Protein AF-A0AAX3ITK8-F1 (afdb_monomer)

Sequence (68 aa):
MNYALIGALFFLMVINLTSGLKGKDGKEKIKVIFSFFWFFLLFGVLMISYHYFSSQISENPIIQKITQ

Foldseek 3Di:
DPVVVVVVVVVVVVVVLVVVCPPDDPVVNVVSVVVVVVVVVVVVVVVVVCVVVVVVCVVPPVNVVVVD

Structure (mmCIF, N/CA/C/O backbone):
data_AF-A0AAX3ITK8-F1
#
_entry.id   AF-A0AAX3ITK8-F1
#
loop_
_atom_site.group_PDB
_atom_site.id
_atom_site.type_symbol
_atom_site.label_atom_id
_atom_site.label_alt_id
_atom_site.label_comp_id
_atom_site.label_asym_id
_atom_site.label_entity_id
_atom_site.label_seq_id
_atom_site.pdbx_PDB_ins_code
_atom_site.Cartn_x
_atom_site.Cartn_y
_atom_site.Cartn_z
_atom_site.occupancy
_atom_site.B_iso_or_equiv
_atom_site.auth_seq_id
_atom_site.auth_comp_id
_atom_site.auth_asym_id
_atom_site.auth_atom_id
_atom_site.pdbx_PDB_model_num
ATOM 1 N N . MET A 1 1 ? 5.459 -3.408 -18.084 1.00 65.94 1 MET A N 1
ATOM 2 C CA . MET A 1 1 ? 4.918 -3.297 -16.709 1.00 65.94 1 MET A CA 1
ATOM 3 C C . MET A 1 1 ? 3.404 -3.128 -16.808 1.00 65.94 1 MET A C 1
ATOM 5 O O . MET A 1 1 ? 2.976 -2.215 -17.500 1.00 65.94 1 MET A O 1
ATOM 9 N N . ASN A 1 2 ? 2.587 -4.028 -16.246 1.00 81.31 2 ASN A N 1
ATOM 10 C CA . ASN A 1 2 ? 1.124 -3.940 -16.384 1.00 81.31 2 ASN A CA 1
ATOM 11 C C . ASN A 1 2 ? 0.539 -3.023 -15.296 1.00 81.31 2 ASN A C 1
ATOM 13 O O . ASN A 1 2 ? 0.243 -3.464 -14.186 1.00 81.31 2 ASN A O 1
ATOM 17 N N . TYR A 1 3 ? 0.393 -1.739 -15.619 1.00 80.00 3 TYR A N 1
ATOM 18 C CA . TYR A 1 3 ? -0.127 -0.725 -14.698 1.00 80.00 3 TYR A CA 1
ATOM 19 C C . TYR A 1 3 ? -1.573 -0.989 -14.258 1.00 80.00 3 TYR A C 1
ATOM 21 O O . TYR A 1 3 ? -1.934 -0.634 -13.139 1.00 80.00 3 TYR A O 1
ATOM 29 N N . ALA A 1 4 ? -2.381 -1.664 -15.085 1.00 87.25 4 ALA A N 1
ATOM 30 C CA . ALA A 1 4 ? -3.746 -2.037 -14.722 1.00 87.25 4 ALA A CA 1
ATOM 31 C C . ALA A 1 4 ? -3.762 -3.096 -13.608 1.00 87.25 4 ALA A C 1
ATOM 33 O O . ALA A 1 4 ? -4.511 -2.965 -12.642 1.00 87.25 4 ALA A O 1
ATOM 34 N N . LEU A 1 5 ? -2.880 -4.100 -13.695 1.00 86.94 5 LEU A N 1
ATOM 35 C CA . LEU A 1 5 ? -2.716 -5.107 -12.641 1.00 86.94 5 LEU A CA 1
ATOM 36 C C . LEU A 1 5 ? -2.227 -4.473 -11.331 1.00 86.94 5 LEU A C 1
ATOM 38 O O . LEU A 1 5 ? -2.759 -4.775 -10.265 1.00 86.94 5 LEU A O 1
ATOM 42 N N . ILE A 1 6 ? -1.254 -3.559 -11.409 1.00 87.00 6 ILE A N 1
ATOM 43 C CA . ILE A 1 6 ? -0.748 -2.822 -10.239 1.00 87.00 6 ILE A CA 1
ATOM 44 C C . ILE A 1 6 ? -1.874 -1.997 -9.597 1.00 87.00 6 ILE A C 1
ATOM 46 O O . ILE A 1 6 ? -2.039 -2.039 -8.379 1.00 87.00 6 ILE A O 1
ATOM 50 N N . GLY A 1 7 ? -2.684 -1.301 -10.400 1.00 87.31 7 GLY A N 1
ATOM 51 C CA . GLY A 1 7 ? -3.832 -0.532 -9.917 1.00 87.31 7 GLY A CA 1
ATOM 52 C C . GLY A 1 7 ? -4.898 -1.400 -9.242 1.00 87.31 7 GLY A C 1
ATOM 53 O O . GLY A 1 7 ? -5.384 -1.048 -8.168 1.00 87.31 7 GLY A O 1
ATOM 54 N N . ALA A 1 8 ? -5.217 -2.566 -9.813 1.00 92.62 8 ALA A N 1
ATOM 55 C CA . ALA A 1 8 ? -6.169 -3.509 -9.227 1.00 92.62 8 ALA A CA 1
ATOM 56 C C . ALA A 1 8 ? -5.689 -4.048 -7.869 1.00 92.62 8 ALA A C 1
ATOM 58 O O . ALA A 1 8 ? -6.462 -4.089 -6.910 1.00 92.62 8 ALA A O 1
ATOM 59 N N . LEU A 1 9 ? -4.405 -4.405 -7.764 1.00 89.38 9 LEU A N 1
ATOM 60 C CA . LEU A 1 9 ? -3.796 -4.843 -6.506 1.00 89.38 9 LEU A CA 1
ATOM 61 C C . LEU A 1 9 ? -3.803 -3.727 -5.458 1.00 89.38 9 LEU A C 1
ATOM 63 O O . LEU A 1 9 ? -4.138 -3.981 -4.303 1.00 89.38 9 LEU A O 1
ATOM 67 N N . PHE A 1 10 ? -3.500 -2.491 -5.861 1.00 88.50 10 PHE A N 1
ATOM 68 C CA . PHE A 1 10 ? -3.547 -1.328 -4.977 1.00 88.50 10 PHE A CA 1
ATOM 69 C C . PHE A 1 10 ? -4.958 -1.107 -4.421 1.00 88.50 10 PHE A C 1
ATOM 71 O O . PHE A 1 10 ? -5.137 -0.938 -3.216 1.00 88.50 10 PHE A O 1
ATOM 78 N N . PHE A 1 11 ? -5.976 -1.172 -5.281 1.00 90.50 11 PHE A N 1
ATOM 79 C CA . PHE A 1 11 ? -7.373 -1.017 -4.885 1.00 90.50 11 PHE A CA 1
ATOM 80 C C . PHE A 1 11 ? -7.822 -2.095 -3.887 1.00 90.50 11 PHE A C 1
ATOM 82 O O . PHE A 1 11 ? -8.368 -1.775 -2.830 1.00 90.50 11 PHE A O 1
ATOM 89 N N . LEU A 1 12 ? -7.521 -3.366 -4.173 1.00 92.38 12 LEU A N 1
ATOM 90 C CA . LEU A 1 12 ? -7.771 -4.490 -3.264 1.00 92.38 12 LEU A CA 1
ATOM 91 C C . LEU A 1 12 ? -7.082 -4.295 -1.911 1.00 92.38 12 LEU A C 1
ATOM 93 O O . LEU A 1 12 ? -7.678 -4.546 -0.863 1.00 92.38 12 LEU A O 1
ATOM 97 N N . MET A 1 13 ? -5.841 -3.812 -1.926 1.00 89.31 13 MET A N 1
ATOM 98 C CA . MET A 1 13 ? -5.068 -3.570 -0.717 1.00 89.31 13 MET A CA 1
ATOM 99 C C . MET A 1 13 ? -5.686 -2.473 0.155 1.00 89.31 13 MET A C 1
ATOM 101 O O . MET A 1 13 ? -5.770 -2.640 1.371 1.00 89.31 13 MET A O 1
ATOM 105 N N . VAL A 1 14 ? -6.160 -1.380 -0.453 1.00 89.00 14 VAL A N 1
ATOM 106 C CA . VAL A 1 14 ? -6.840 -0.286 0.257 1.00 89.00 14 VAL A CA 1
ATOM 107 C C . VAL A 1 14 ? -8.145 -0.776 0.881 1.00 89.00 14 VAL A C 1
ATOM 109 O O . VAL A 1 14 ? -8.376 -0.528 2.061 1.00 89.00 14 VAL A O 1
ATOM 112 N N . ILE A 1 15 ? -8.959 -1.538 0.143 1.00 92.44 15 ILE A N 1
ATOM 113 C CA . ILE A 1 15 ? -10.185 -2.141 0.689 1.00 92.44 15 ILE A CA 1
ATOM 114 C C . ILE A 1 15 ? -9.861 -3.044 1.881 1.00 92.44 15 ILE A C 1
ATOM 116 O O . ILE A 1 15 ? -10.513 -2.955 2.925 1.00 92.44 15 ILE A O 1
ATOM 120 N N . ASN A 1 16 ? -8.840 -3.892 1.748 1.00 88.19 16 ASN A N 1
ATOM 121 C CA . ASN A 1 16 ? -8.429 -4.802 2.809 1.00 88.19 16 ASN A CA 1
ATOM 122 C C . ASN A 1 16 ? -7.935 -4.043 4.051 1.00 88.19 16 ASN A C 1
ATOM 124 O O . ASN A 1 16 ? -8.285 -4.400 5.176 1.00 88.19 16 ASN A O 1
ATOM 128 N N . LEU A 1 17 ? -7.191 -2.949 3.858 1.00 88.38 17 LEU A N 1
ATOM 129 C CA . LEU A 1 17 ? -6.769 -2.054 4.932 1.00 88.38 17 LEU A CA 1
ATOM 130 C C . LEU A 1 17 ? -7.981 -1.436 5.639 1.00 88.38 17 LEU A C 1
ATOM 132 O O . LEU A 1 17 ? -8.096 -1.537 6.858 1.00 88.38 17 LEU A O 1
ATOM 136 N N . THR A 1 18 ? -8.904 -0.821 4.898 1.00 87.75 18 THR A N 1
ATOM 137 C CA . THR A 1 18 ? -10.095 -0.178 5.472 1.00 87.75 18 THR A CA 1
ATOM 138 C C . THR A 1 18 ? -10.963 -1.179 6.235 1.00 87.75 18 THR A C 1
ATOM 140 O O . THR A 1 18 ? -11.410 -0.881 7.343 1.00 87.75 18 THR A O 1
ATOM 143 N N . SER A 1 19 ? -11.149 -2.383 5.688 1.00 89.12 19 SER A N 1
ATOM 144 C CA . SER A 1 19 ? -11.859 -3.477 6.356 1.00 89.12 19 SER A CA 1
ATOM 145 C C . SER A 1 19 ? -11.149 -3.901 7.646 1.00 89.12 19 SER A C 1
ATOM 147 O O . SER A 1 19 ? -11.758 -3.925 8.714 1.00 89.12 19 SER A O 1
ATOM 149 N N . GLY A 1 20 ? -9.835 -4.131 7.582 1.00 84.44 20 GLY A N 1
ATOM 150 C CA . GLY A 1 20 ? -9.020 -4.555 8.721 1.00 84.44 20 GLY A CA 1
ATOM 151 C C . GLY A 1 20 ? -8.833 -3.496 9.811 1.00 84.44 20 GLY A C 1
ATOM 152 O O . GLY A 1 20 ? -8.354 -3.831 10.894 1.00 84.44 20 GLY A O 1
ATOM 153 N N . LEU A 1 21 ? -9.188 -2.235 9.548 1.00 89.94 21 LEU A N 1
ATOM 154 C CA . LEU A 1 21 ? -9.212 -1.135 10.520 1.00 89.94 21 LEU A CA 1
ATOM 155 C C . LEU A 1 21 ? -10.588 -0.963 11.186 1.00 89.94 21 LEU A C 1
ATOM 157 O O . LEU A 1 21 ? -10.702 -0.252 12.191 1.00 89.94 21 LEU A O 1
ATOM 161 N N . LYS A 1 22 ? -11.646 -1.574 10.644 1.00 91.94 22 LYS A N 1
ATOM 162 C CA . LYS A 1 22 ? -13.008 -1.448 11.170 1.00 91.94 22 LYS A CA 1
ATOM 163 C C . LYS A 1 22 ? -13.097 -2.114 12.546 1.00 91.94 22 LYS A C 1
ATOM 165 O O . LYS A 1 22 ? -12.649 -3.237 12.729 1.00 91.94 22 LYS A O 1
ATOM 170 N N . GLY A 1 23 ? -13.647 -1.399 13.527 1.00 89.62 23 GLY A N 1
ATOM 171 C CA . GLY A 1 23 ? -13.776 -1.895 14.905 1.00 89.62 23 GLY A CA 1
ATOM 172 C C . GLY A 1 23 ? -12.484 -1.913 15.733 1.00 89.62 23 GLY A C 1
ATOM 173 O O . GLY A 1 23 ? -12.550 -2.251 16.907 1.00 89.62 23 GLY A O 1
ATOM 174 N N . LYS A 1 24 ? -11.331 -1.517 15.171 1.00 90.00 24 LYS A N 1
ATOM 175 C CA . LYS A 1 24 ? -10.070 -1.414 15.922 1.00 90.00 24 LYS A CA 1
ATOM 176 C C . LYS A 1 24 ? -9.941 -0.112 16.706 1.00 90.00 24 LYS A C 1
ATOM 178 O O . LYS A 1 24 ? -10.420 0.945 16.271 1.00 90.00 24 LYS A O 1
ATOM 183 N N . ASP A 1 25 ? -9.200 -0.185 17.806 1.00 93.56 25 ASP A N 1
ATOM 184 C CA . ASP A 1 25 ? -8.831 0.967 18.625 1.00 93.56 25 ASP A CA 1
ATOM 185 C C . ASP A 1 25 ? -7.895 1.933 17.891 1.00 93.56 25 ASP A C 1
ATOM 187 O O . ASP A 1 25 ? -7.137 1.559 16.992 1.00 93.56 25 ASP A O 1
ATOM 191 N N . GLY A 1 26 ? -7.911 3.207 18.297 1.00 90.50 26 GLY A N 1
ATOM 192 C CA . GLY A 1 26 ? -7.126 4.267 17.653 1.00 90.50 26 GLY A CA 1
ATOM 193 C C . GLY A 1 26 ? -5.622 3.974 17.589 1.00 90.50 26 GLY A C 1
ATOM 194 O O . GLY A 1 26 ? -4.990 4.225 16.564 1.00 90.50 26 GLY A O 1
ATOM 195 N N . LYS A 1 27 ? -5.051 3.367 18.639 1.00 92.50 27 LYS A N 1
ATOM 196 C CA . LYS A 1 27 ? -3.630 2.975 18.667 1.00 92.50 27 LYS A CA 1
ATOM 197 C C . LYS A 1 27 ? -3.306 1.892 17.637 1.00 92.50 27 LYS A C 1
ATOM 199 O O . LYS A 1 27 ? -2.305 1.996 16.931 1.00 92.50 27 LYS A O 1
ATOM 204 N N . GLU A 1 28 ? -4.159 0.876 17.522 1.00 90.75 28 GLU A N 1
ATOM 205 C CA . GLU A 1 28 ? -3.976 -0.184 16.528 1.00 90.75 28 GLU A CA 1
ATOM 206 C C . GLU A 1 28 ? -4.134 0.348 15.107 1.00 90.75 28 GLU A C 1
ATOM 208 O O . GLU A 1 28 ? -3.353 -0.013 14.227 1.00 90.75 28 GLU A O 1
ATOM 213 N N . LYS A 1 29 ? -5.093 1.255 14.888 1.00 90.62 29 LYS A N 1
ATOM 214 C CA . LYS A 1 29 ? -5.281 1.912 13.593 1.00 90.62 29 LYS A CA 1
ATOM 215 C C . LYS A 1 29 ? -4.033 2.671 13.159 1.00 90.62 29 LYS A C 1
ATOM 217 O O . LYS A 1 29 ? -3.579 2.481 12.035 1.00 90.62 29 LYS A O 1
ATOM 222 N N . ILE A 1 30 ? -3.444 3.467 14.053 1.00 92.12 30 ILE A N 1
ATOM 223 C CA . ILE A 1 30 ? -2.202 4.206 13.775 1.00 92.12 30 ILE A CA 1
ATOM 224 C C . ILE A 1 30 ? -1.065 3.239 13.436 1.00 92.12 30 ILE A C 1
ATOM 226 O O . ILE A 1 30 ? -0.38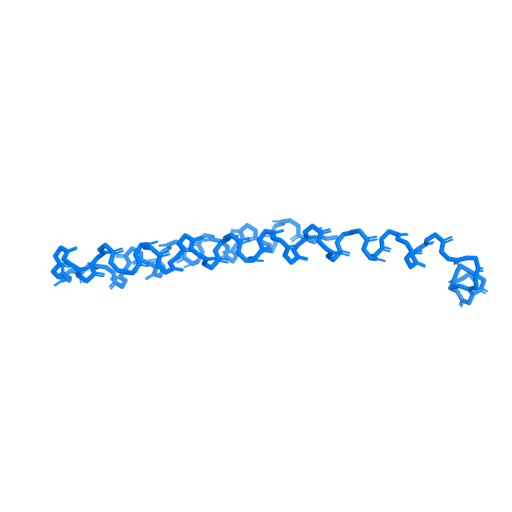1 3.443 12.436 1.00 92.12 30 ILE A O 1
ATOM 230 N N . LYS A 1 31 ? -0.891 2.160 14.211 1.00 91.62 31 LYS A N 1
ATOM 231 C CA . LYS A 1 31 ? 0.142 1.146 13.946 1.00 91.62 31 LYS A CA 1
ATOM 232 C C . LYS A 1 31 ? -0.022 0.525 12.558 1.00 91.62 31 LYS A C 1
ATOM 234 O O . LYS A 1 31 ? 0.944 0.444 11.807 1.00 91.62 31 LYS A O 1
ATOM 239 N N . VAL A 1 32 ? -1.242 0.124 12.208 1.00 89.19 32 VAL A N 1
ATOM 240 C CA . VAL A 1 32 ? -1.550 -0.489 10.910 1.00 89.19 32 VAL A CA 1
ATOM 241 C C . VAL A 1 32 ? -1.338 0.503 9.759 1.00 89.19 32 VAL A C 1
ATOM 243 O O . VAL A 1 32 ? -0.749 0.126 8.749 1.00 89.19 32 VAL A O 1
ATOM 246 N N . ILE A 1 33 ? -1.734 1.771 9.913 1.00 89.81 33 ILE A N 1
ATOM 247 C CA . ILE A 1 33 ? -1.492 2.823 8.910 1.00 89.81 33 ILE A CA 1
ATOM 248 C C . ILE A 1 33 ? 0.010 3.075 8.724 1.00 89.81 33 ILE A C 1
ATOM 250 O O . ILE A 1 33 ? 0.469 3.169 7.589 1.00 89.81 33 ILE A O 1
ATOM 254 N N . PHE A 1 34 ? 0.795 3.131 9.805 1.00 91.62 34 PHE A N 1
ATOM 255 C CA . PHE A 1 34 ? 2.251 3.287 9.715 1.00 91.62 34 PHE A CA 1
ATOM 256 C C . PHE A 1 34 ? 2.914 2.105 9.007 1.00 91.62 34 PHE A C 1
ATOM 258 O O . PHE A 1 34 ? 3.748 2.309 8.127 1.00 91.62 34 PHE A O 1
ATOM 265 N N . SER A 1 35 ? 2.526 0.872 9.343 1.00 89.38 35 SER A N 1
ATOM 266 C CA . SER A 1 35 ? 3.018 -0.319 8.644 1.00 89.38 35 SER A CA 1
ATOM 267 C C . SER A 1 35 ? 2.635 -0.315 7.163 1.00 89.38 35 SER A C 1
ATOM 269 O O . SER A 1 35 ? 3.455 -0.683 6.325 1.00 89.38 35 SER A O 1
ATOM 271 N N . PHE A 1 36 ? 1.427 0.142 6.827 1.00 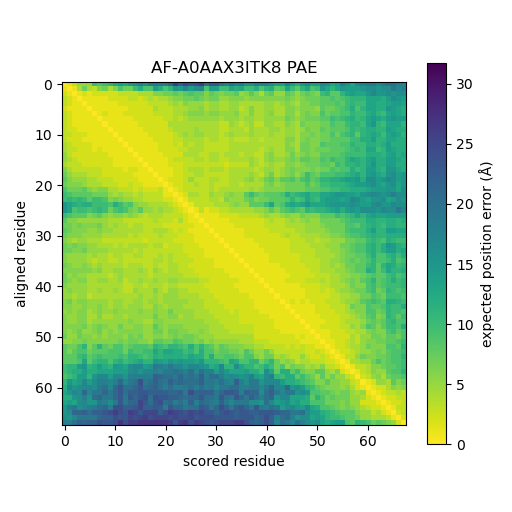89.19 36 PHE A N 1
ATOM 272 C CA . PHE A 1 36 ? 0.979 0.294 5.444 1.00 89.19 36 PHE A CA 1
ATOM 273 C C . PHE A 1 36 ? 1.816 1.331 4.683 1.00 89.19 36 PHE A C 1
ATOM 275 O O . PHE A 1 36 ? 2.306 1.042 3.594 1.00 89.19 36 PHE A O 1
ATOM 282 N N . PHE A 1 37 ? 2.061 2.503 5.274 1.00 90.06 37 PHE A N 1
ATOM 283 C CA . PHE A 1 37 ? 2.948 3.519 4.700 1.00 90.06 37 PHE A CA 1
ATOM 28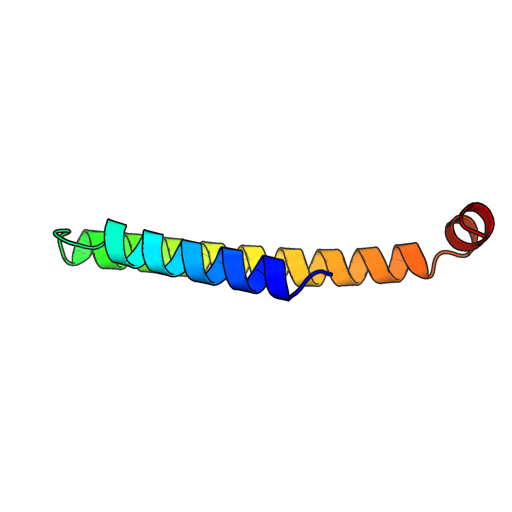4 C C . PHE A 1 37 ? 4.365 2.988 4.472 1.00 90.06 37 PHE A C 1
ATOM 286 O O . PHE A 1 37 ? 4.935 3.189 3.401 1.00 90.06 37 PHE A O 1
ATOM 293 N N . TRP A 1 38 ? 4.920 2.274 5.453 1.00 91.94 38 TRP A N 1
ATOM 294 C CA . TRP A 1 38 ? 6.252 1.682 5.347 1.00 91.94 38 TRP A CA 1
ATOM 295 C C . TRP A 1 38 ? 6.336 0.650 4.220 1.00 91.94 38 TRP A C 1
ATOM 297 O O . TRP A 1 38 ? 7.287 0.660 3.438 1.00 91.94 38 TRP A O 1
ATOM 307 N N . PHE A 1 39 ? 5.316 -0.203 4.091 1.00 89.69 39 PHE A N 1
ATOM 308 C CA . PHE A 1 39 ? 5.216 -1.151 2.986 1.00 89.69 39 PHE A CA 1
ATOM 309 C C . PHE A 1 39 ? 5.226 -0.436 1.630 1.00 89.69 39 PHE A C 1
ATOM 311 O O . PHE A 1 39 ? 5.980 -0.828 0.743 1.00 89.69 39 PHE A O 1
ATOM 318 N N . PHE A 1 40 ? 4.443 0.636 1.475 1.00 88.25 40 PHE A N 1
ATOM 319 C CA . PHE A 1 40 ? 4.413 1.409 0.232 1.00 88.25 40 PHE A CA 1
ATOM 320 C C . PHE A 1 40 ? 5.748 2.059 -0.106 1.00 88.25 40 PHE A C 1
ATOM 322 O O . PHE A 1 40 ? 6.139 2.090 -1.273 1.00 88.25 40 PHE A O 1
ATOM 329 N N . LEU A 1 41 ? 6.462 2.537 0.909 1.00 93.19 41 LEU A N 1
ATOM 330 C CA . LEU A 1 41 ? 7.778 3.137 0.741 1.00 93.19 41 LEU A CA 1
ATOM 331 C C . LEU A 1 41 ? 8.789 2.095 0.235 1.00 93.19 41 LEU A C 1
ATOM 333 O O . LEU A 1 41 ? 9.466 2.334 -0.764 1.00 93.19 41 LEU A O 1
ATOM 337 N N . LEU A 1 42 ? 8.818 0.902 0.841 1.00 92.50 42 LEU A N 1
ATOM 338 C CA . LEU A 1 42 ? 9.646 -0.220 0.377 1.00 92.50 42 LEU A CA 1
ATOM 339 C C . LEU A 1 42 ? 9.262 -0.686 -1.031 1.00 92.50 42 LEU A C 1
ATOM 341 O O . LEU A 1 42 ? 10.132 -0.902 -1.874 1.00 92.50 42 LEU A O 1
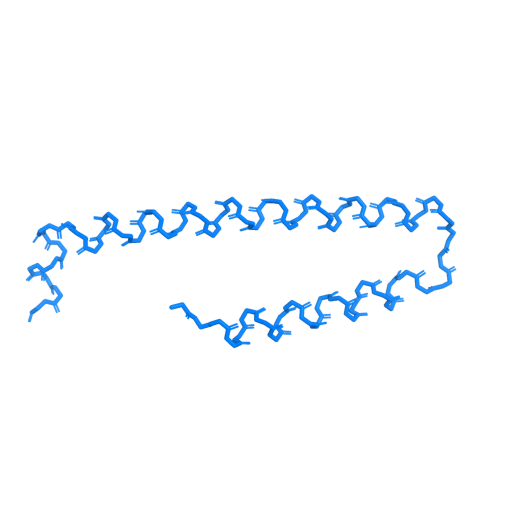ATOM 345 N N . PHE A 1 43 ? 7.964 -0.815 -1.304 1.00 88.81 43 PHE A N 1
ATOM 346 C CA . PHE A 1 43 ? 7.463 -1.222 -2.612 1.00 88.81 43 PHE A CA 1
ATOM 347 C C . PHE A 1 43 ? 7.859 -0.224 -3.709 1.00 88.81 43 PHE A C 1
ATOM 349 O O . PHE A 1 43 ? 8.304 -0.631 -4.781 1.00 88.81 43 PHE A O 1
ATOM 356 N N . GLY A 1 44 ? 7.772 1.079 -3.431 1.00 89.25 44 GLY A N 1
ATOM 357 C CA . GLY A 1 44 ? 8.228 2.127 -4.343 1.00 89.25 44 GLY A CA 1
ATOM 358 C C . GLY A 1 44 ? 9.723 2.022 -4.656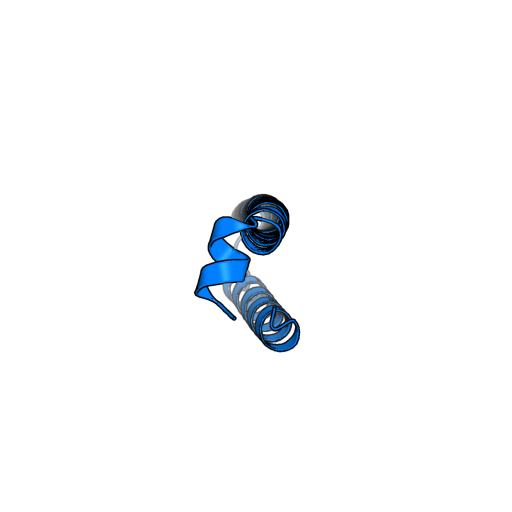 1.00 89.25 44 GLY A C 1
ATOM 359 O O . GLY A 1 44 ? 10.108 2.051 -5.824 1.00 89.25 44 GLY A O 1
ATOM 360 N N . VAL A 1 45 ? 10.563 1.819 -3.636 1.00 92.81 45 VAL A N 1
ATOM 361 C CA . VAL A 1 45 ? 12.015 1.628 -3.814 1.00 92.81 45 VAL A CA 1
ATOM 362 C C . VAL A 1 45 ? 12.317 0.388 -4.659 1.00 92.81 45 VAL A C 1
ATOM 364 O O . VAL A 1 45 ? 13.174 0.443 -5.544 1.00 92.81 45 VAL A O 1
ATOM 367 N N . LEU A 1 46 ? 11.594 -0.713 -4.438 1.00 89.75 46 LEU A N 1
ATOM 368 C CA . LEU A 1 46 ? 11.733 -1.933 -5.235 1.00 89.75 46 LEU A CA 1
ATOM 369 C C . LEU A 1 46 ? 11.332 -1.709 -6.693 1.00 89.75 46 LEU A C 1
ATOM 371 O O . LEU A 1 46 ? 12.040 -2.165 -7.582 1.00 89.75 46 LEU A O 1
ATOM 375 N N . MET A 1 47 ? 10.244 -0.981 -6.949 1.00 87.56 47 MET A N 1
ATOM 376 C CA . MET A 1 47 ? 9.806 -0.650 -8.308 1.00 87.56 47 MET A CA 1
ATOM 377 C C . MET A 1 47 ? 10.830 0.216 -9.046 1.00 87.56 47 MET A C 1
ATOM 379 O O . MET A 1 47 ? 11.135 -0.063 -10.204 1.00 87.56 47 MET A O 1
ATOM 383 N N . ILE A 1 48 ? 11.394 1.228 -8.380 1.00 88.50 48 ILE A N 1
ATOM 384 C CA . ILE A 1 48 ? 12.448 2.082 -8.952 1.00 88.50 48 ILE A CA 1
ATOM 385 C C . ILE A 1 48 ? 13.694 1.249 -9.257 1.00 88.50 48 ILE A C 1
ATOM 387 O O . ILE A 1 48 ? 14.219 1.306 -10.367 1.00 88.50 48 ILE A O 1
ATOM 391 N N . SER A 1 49 ? 14.129 0.434 -8.295 1.00 89.12 49 SER A N 1
ATOM 392 C CA . SER A 1 49 ? 15.279 -0.457 -8.462 1.00 89.12 49 SER A CA 1
ATOM 393 C C . SER A 1 49 ? 15.055 -1.432 -9.614 1.00 89.12 49 SER A C 1
ATOM 395 O O . SER A 1 49 ? 15.896 -1.543 -10.498 1.00 89.12 49 SER A O 1
ATOM 397 N N . TYR A 1 50 ? 13.900 -2.099 -9.654 1.00 86.69 50 TYR A N 1
ATOM 398 C CA . TYR A 1 50 ? 13.539 -3.021 -10.727 1.00 86.69 50 TYR A CA 1
ATOM 399 C C . TYR A 1 50 ? 13.558 -2.332 -12.088 1.00 86.69 50 TYR A C 1
ATOM 401 O O . TYR A 1 50 ? 14.114 -2.879 -13.034 1.00 86.69 50 TYR A O 1
ATOM 409 N N . HIS A 1 51 ? 12.993 -1.128 -12.190 1.00 84.69 51 HIS A N 1
ATOM 410 C CA . HIS A 1 51 ? 12.997 -0.383 -13.440 1.00 84.69 51 HIS A CA 1
ATOM 411 C C . HIS A 1 51 ? 14.423 -0.049 -13.895 1.00 84.69 51 HIS A C 1
ATOM 413 O O . HIS A 1 51 ? 14.756 -0.293 -15.051 1.00 84.69 51 HIS A O 1
ATOM 419 N N . TYR A 1 52 ? 15.274 0.415 -12.977 1.00 86.44 52 TYR A N 1
ATOM 420 C CA . TYR A 1 52 ? 16.677 0.727 -13.246 1.00 86.44 52 TYR A CA 1
ATOM 421 C C . TYR A 1 52 ? 17.492 -0.505 -13.671 1.00 86.44 52 TYR A C 1
ATOM 423 O O . TYR A 1 52 ? 18.208 -0.477 -14.669 1.00 8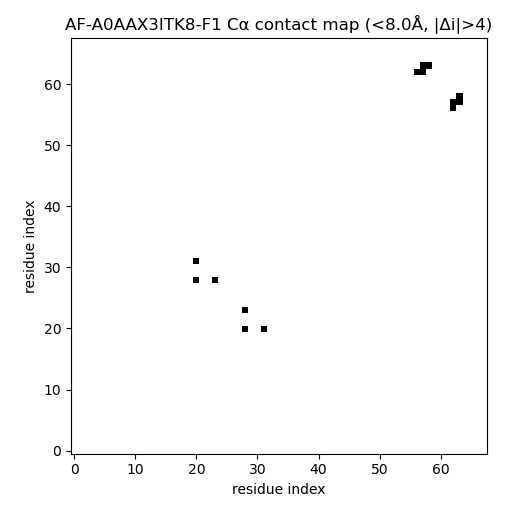6.44 52 TYR A O 1
ATOM 431 N N . PHE A 1 53 ? 17.372 -1.623 -12.954 1.00 84.75 53 PHE A N 1
ATOM 432 C CA . PHE A 1 53 ? 18.072 -2.854 -13.330 1.00 84.75 53 PHE A CA 1
ATOM 433 C C . PHE A 1 53 ? 17.527 -3.439 -14.632 1.00 84.75 53 PHE A C 1
ATOM 435 O O . PHE A 1 53 ? 18.299 -3.895 -15.472 1.00 84.75 53 PHE A O 1
ATOM 442 N N . SER A 1 54 ? 16.208 -3.401 -14.834 1.00 81.44 54 SER A N 1
ATOM 443 C CA . SER A 1 54 ? 15.583 -3.866 -16.070 1.00 81.44 54 SER A CA 1
ATOM 444 C C . SER A 1 54 ? 16.035 -3.044 -17.274 1.00 81.44 54 SER A C 1
ATOM 446 O O . SER A 1 54 ? 16.237 -3.630 -18.336 1.00 81.44 54 SER A O 1
ATOM 448 N N . SER A 1 55 ? 16.202 -1.723 -17.139 1.00 78.69 55 SER A N 1
ATOM 449 C CA . SER A 1 55 ? 16.705 -0.890 -18.232 1.00 78.69 55 SER A CA 1
ATOM 450 C C . SER A 1 55 ? 18.161 -1.224 -18.547 1.00 78.69 55 SER A C 1
ATOM 452 O O . SER A 1 55 ? 18.478 -1.472 -19.704 1.00 78.69 55 SER A O 1
ATOM 454 N N . GLN A 1 56 ? 19.023 -1.378 -17.537 1.00 78.56 56 GLN A N 1
ATOM 455 C CA . GLN A 1 56 ? 20.424 -1.757 -17.764 1.00 78.56 56 GLN A CA 1
ATOM 456 C C . GLN A 1 56 ? 20.600 -3.154 -18.368 1.00 78.56 56 GLN A C 1
ATOM 458 O O . GLN A 1 56 ? 21.461 -3.362 -19.219 1.00 78.56 56 GLN A O 1
ATOM 463 N N . ILE A 1 57 ? 19.780 -4.123 -17.959 1.00 78.06 57 ILE A N 1
ATOM 464 C CA . ILE A 1 57 ? 19.770 -5.470 -18.543 1.00 78.06 57 ILE A CA 1
ATOM 465 C C . ILE A 1 57 ? 19.304 -5.416 -20.002 1.00 78.06 57 ILE A C 1
ATOM 467 O O . ILE A 1 57 ? 19.903 -6.065 -20.855 1.00 78.06 57 ILE A O 1
ATOM 471 N N . SER A 1 58 ? 18.270 -4.624 -20.300 1.00 69.44 58 SER A N 1
ATOM 472 C CA . SER A 1 58 ? 17.778 -4.427 -21.668 1.00 69.44 58 SER A CA 1
ATOM 473 C C . SER A 1 58 ? 18.783 -3.698 -22.565 1.00 69.44 58 SER A C 1
ATOM 475 O O . SER A 1 58 ? 18.791 -3.909 -23.776 1.00 69.44 58 SER A O 1
ATOM 477 N N . GLU A 1 59 ? 19.612 -2.830 -21.993 1.00 74.06 59 GLU A N 1
ATOM 478 C CA . GLU A 1 59 ? 20.682 -2.108 -22.689 1.00 74.06 59 GLU A CA 1
ATOM 479 C C . GLU A 1 59 ? 21.975 -2.930 -22.798 1.00 74.06 59 GLU A C 1
ATOM 481 O O . GLU A 1 59 ? 22.907 -2.525 -23.492 1.00 74.06 59 GLU A O 1
ATOM 486 N N . ASN A 1 60 ? 22.047 -4.105 -22.160 1.00 77.12 60 ASN A N 1
ATOM 487 C CA . ASN A 1 60 ? 23.224 -4.957 -22.230 1.00 77.12 60 ASN A CA 1
ATOM 488 C C . ASN A 1 60 ? 23.359 -5.571 -23.641 1.00 77.12 60 ASN A C 1
ATOM 490 O O . ASN A 1 60 ? 22.512 -6.378 -24.047 1.00 77.12 60 ASN A O 1
ATOM 494 N N . PRO A 1 61 ? 24.450 -5.279 -24.374 1.00 70.50 61 PRO A N 1
ATOM 495 C CA . PRO A 1 61 ? 24.632 -5.738 -25.750 1.00 70.50 61 PRO A CA 1
ATOM 496 C C . PRO A 1 61 ? 24.730 -7.266 -25.880 1.00 70.50 61 PRO A C 1
ATOM 498 O O . PRO A 1 61 ? 24.419 -7.812 -26.938 1.00 70.50 61 PRO A O 1
ATOM 501 N N . ILE A 1 62 ? 25.129 -7.977 -24.817 1.00 75.69 62 ILE A N 1
ATOM 502 C CA . ILE A 1 62 ? 25.150 -9.448 -24.797 1.00 75.69 62 ILE A CA 1
ATOM 503 C C . ILE A 1 62 ? 23.717 -9.996 -24.768 1.00 75.69 62 ILE A C 1
ATOM 505 O O . ILE A 1 62 ? 23.400 -10.927 -25.500 1.00 75.69 62 ILE A O 1
ATOM 509 N N . ILE A 1 63 ? 22.836 -9.397 -23.963 1.00 67.06 63 ILE A N 1
ATOM 510 C CA . ILE A 1 63 ? 21.445 -9.844 -23.809 1.00 67.06 63 ILE A CA 1
ATOM 511 C C . ILE A 1 63 ? 20.608 -9.467 -25.033 1.00 67.06 63 ILE A C 1
ATOM 513 O O . ILE A 1 63 ? 19.804 -10.281 -25.487 1.00 67.06 63 ILE A O 1
ATOM 517 N N . GLN A 1 64 ? 20.850 -8.299 -25.635 1.00 64.50 64 GLN A N 1
ATOM 518 C CA . GLN A 1 64 ? 20.229 -7.925 -26.911 1.00 64.50 64 GLN A CA 1
ATOM 519 C C . GLN A 1 64 ? 20.547 -8.930 -28.026 1.00 64.50 64 GLN A C 1
ATOM 521 O O . GLN A 1 64 ? 19.638 -9.343 -28.738 1.00 64.50 64 GLN A O 1
ATOM 526 N N . LYS A 1 65 ? 21.802 -9.391 -28.127 1.00 66.56 65 LYS A N 1
ATOM 527 C CA . LYS A 1 65 ? 22.223 -10.396 -29.121 1.00 66.56 65 LYS A CA 1
ATOM 528 C C . LYS A 1 65 ? 21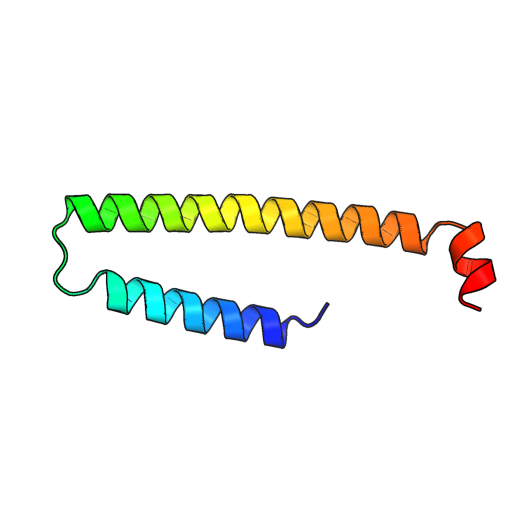.618 -11.788 -28.930 1.00 66.56 65 LYS A C 1
ATOM 530 O O . LYS A 1 65 ? 21.574 -12.537 -29.892 1.00 66.56 65 LYS A O 1
ATOM 535 N N . ILE A 1 66 ? 21.242 -12.157 -27.705 1.00 72.00 66 ILE A N 1
ATOM 536 C CA . ILE A 1 66 ? 20.624 -13.462 -27.398 1.00 72.00 66 ILE A CA 1
ATOM 537 C C . ILE A 1 66 ? 19.098 -13.404 -27.585 1.00 72.00 66 ILE A C 1
ATOM 539 O O . ILE A 1 66 ? 18.463 -14.431 -27.801 1.00 72.00 66 ILE A O 1
ATOM 543 N N . THR A 1 67 ? 18.509 -12.209 -27.468 1.0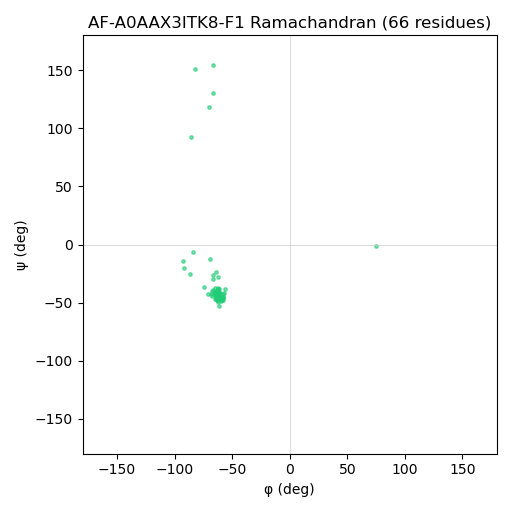0 63.25 67 THR A N 1
ATOM 544 C CA . THR A 1 67 ? 17.053 -12.002 -27.529 1.00 63.25 67 THR A CA 1
ATOM 545 C C . THR A 1 67 ? 16.548 -11.683 -28.948 1.00 63.25 67 THR A C 1
ATOM 547 O O . THR A 1 67 ? 15.356 -11.850 -29.200 1.00 63.25 67 THR A O 1
ATOM 550 N N . GLN A 1 68 ? 17.422 -11.224 -29.858 1.00 53.66 68 GLN A N 1
ATOM 551 C CA . GLN A 1 68 ? 17.155 -11.0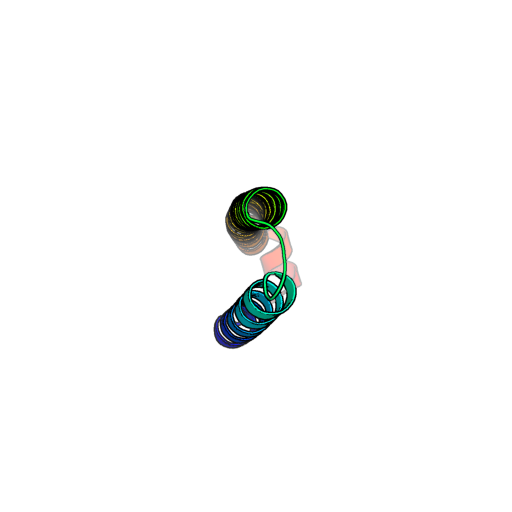84 -31.304 1.00 53.66 68 GLN A CA 1
ATOM 552 C C . GLN A 1 68 ? 17.408 -12.392 -32.055 1.00 53.66 68 GLN A C 1
ATOM 554 O O . GLN A 1 68 ? 16.640 -12.653 -33.007 1.00 53.66 68 GLN A O 1
#

Secondary structure (DSSP, 8-state):
--HHHHHHHHHHHHHHHHHHHTT--HHHHHHHHHHHHHHHHHHHHHHHHHHHHHHHHHT-HHHHHHH-

Mean predicted aligned error: 7.31 Å

pLDDT: mean 84.92, std 8.78, range [53.66, 93.56]

Organism: Haemophilus influenzae (NCBI:txid727)

Solvent-accessible surface area (backbone atoms only — not comparable to full-atom values): 3901 Å² total; per-residue (Å²): 132,67,64,67,61,54,49,52,51,52,52,53,48,51,52,51,49,57,56,74,43,60,94,55,55,73,70,58,42,52,52,52,52,51,52,51,52,51,49,52,53,53,50,49,53,49,51,54,50,50,52,54,52,51,49,55,51,65,66,30,70,71,53,45,66,73,73,108

Radius of gyration: 18.15 Å; Cα contacts (8 Å, |Δi|>4): 7; chains: 1; bounding box: 39×18×50 Å